Protein AF-A0A7S1PDL7-F1 (afdb_monomer)

pLDDT: mean 77.33, std 19.2, range [37.34, 97.06]

Mean predicted aligned error: 14.05 Å

InterPro domains:
  IPR012890 Intron Large complex component GCFC2-like [PTHR12214] (14-113)

Foldseek 3Di:
DDDDDDDDPPPDDDPPDPDPPPPPPPPCPVVVVVVLVVVLVVLLCPCVVPDPCLSDLVSVVVVLVVCCVPPVVVSVVVVVVVVNVVSCVSVVVSCVVNDDPPPPDDPCVVVVPPD

Nearest PDB structures (foldseek):
  8ro2-assembly1_PX  TM=7.739E-01  e=1.090E-01  Homo sapiens
  8ro0-assembly1_PX  TM=7.031E-01  e=6.110E+00  Caenorhabditis elegans
  8ro1-assembly1_PX  TM=6.561E-01  e=6.494E+00  Caenorhabditis elegans

Organism: NCBI:txid1169539

Solvent-accessible surface area (backbone atoms only — not comparable to full-atom values): 7421 Å² total; per-residue (Å²): 142,87,88,80,90,82,76,88,76,81,74,85,76,70,96,80,66,85,75,77,72,90,63,88,63,80,81,49,58,69,57,53,53,52,51,50,50,55,49,49,57,53,60,72,49,70,47,68,85,47,57,74,60,66,49,42,72,56,40,38,53,50,54,54,48,51,43,45,70,78,38,43,71,57,36,60,74,67,45,44,79,61,52,49,56,65,68,45,46,63,58,57,55,56,52,58,74,71,59,62,95,78,64,83,77,53,73,62,61,71,67,62,60,67,117

Sequence (115 aa):
MAKSLGGQKQSDILEDGWVTSDDDQDDGKEQLVADRKKFCEAAQAIFRDASEDFRSVHHILERFKEFKTKHNDRYRASYCGMSLLEVLQPFVTLQLLWWDPFATGSAADAESAGW

Secondary structure (DSSP, 8-state):
--------------TT-----------SHHHHHHHHHHHHHHHHTTTTTS-GGGSSHHHHHHHHHHHHHH-HHHHHHTTHHHHHHHHHHHHHHHHHHH--TT--S-HHHHHTT--

Structure (mmCIF, N/CA/C/O backbone):
data_AF-A0A7S1PDL7-F1
#
_entry.id   AF-A0A7S1PDL7-F1
#
loop_
_atom_site.group_PDB
_atom_site.id
_atom_site.type_symbol
_atom_site.label_atom_id
_atom_site.label_alt_id
_atom_site.label_comp_id
_atom_site.label_asym_id
_atom_site.label_entity_id
_atom_site.label_seq_id
_atom_site.pdbx_PDB_ins_code
_atom_site.Cartn_x
_atom_site.Cartn_y
_atom_site.Cartn_z
_atom_site.occupancy
_atom_site.B_iso_or_equiv
_atom_site.auth_seq_id
_atom_site.auth_comp_id
_atom_site.auth_asym_id
_atom_site.auth_atom_id
_atom_site.pdbx_PDB_model_num
ATOM 1 N N . MET A 1 1 ? 44.971 -26.788 -75.331 1.00 43.66 1 MET A N 1
ATOM 2 C CA . MET A 1 1 ? 44.212 -28.038 -75.125 1.00 43.66 1 MET A CA 1
ATOM 3 C C . MET A 1 1 ? 44.531 -28.571 -73.739 1.00 43.66 1 MET A C 1
ATOM 5 O O . MET A 1 1 ? 45.676 -28.920 -73.515 1.00 43.66 1 MET A O 1
ATOM 9 N N . ALA A 1 2 ? 43.546 -28.593 -72.843 1.00 42.06 2 ALA A N 1
ATOM 10 C CA . ALA A 1 2 ? 43.400 -29.556 -71.747 1.00 42.06 2 ALA A CA 1
ATOM 11 C C . ALA A 1 2 ? 42.002 -29.322 -71.146 1.00 42.06 2 ALA A C 1
ATOM 13 O O . ALA A 1 2 ? 41.779 -28.361 -70.417 1.00 42.06 2 ALA A O 1
ATOM 14 N N . LYS A 1 3 ? 41.036 -30.142 -71.569 1.00 42.56 3 LYS A N 1
ATOM 15 C CA . LYS A 1 3 ? 39.710 -30.289 -70.953 1.00 42.56 3 LYS A CA 1
ATOM 16 C C . LYS A 1 3 ? 39.787 -31.510 -70.040 1.00 42.56 3 LYS A C 1
ATOM 18 O O . LYS A 1 3 ? 40.280 -32.519 -70.532 1.00 42.56 3 LYS A O 1
ATOM 23 N N . SER A 1 4 ? 39.267 -31.441 -68.812 1.00 43.19 4 SER A N 1
ATOM 24 C CA . SER A 1 4 ? 38.696 -32.579 -68.054 1.00 43.19 4 SER A CA 1
ATOM 25 C C . SER A 1 4 ? 38.260 -32.084 -66.663 1.00 43.19 4 SER A C 1
ATOM 27 O O . SER A 1 4 ? 39.105 -31.576 -65.937 1.00 43.19 4 SER A O 1
ATOM 29 N N . LEU A 1 5 ? 36.949 -31.946 -66.399 1.00 43.50 5 LEU A N 1
ATOM 30 C CA . LEU A 1 5 ? 36.107 -32.860 -65.586 1.00 43.50 5 LEU A CA 1
ATOM 31 C C . LEU A 1 5 ? 36.504 -32.824 -64.095 1.00 43.50 5 LEU A C 1
ATOM 33 O O . LEU A 1 5 ? 37.633 -33.134 -63.763 1.00 43.50 5 LEU A O 1
ATOM 37 N N . GLY A 1 6 ? 35.667 -32.493 -63.120 1.00 37.34 6 GLY A N 1
ATOM 38 C CA . GLY A 1 6 ? 34.217 -32.428 -63.025 1.00 37.34 6 GLY A CA 1
ATOM 39 C C . GLY A 1 6 ? 33.861 -32.665 -61.548 1.00 37.34 6 GLY A C 1
ATOM 40 O O . GLY A 1 6 ? 34.609 -33.328 -60.835 1.00 37.34 6 GLY A O 1
ATOM 41 N N . GLY A 1 7 ? 32.726 -32.129 -61.103 1.00 38.59 7 GLY A N 1
ATOM 42 C CA . GLY A 1 7 ? 32.082 -32.539 -59.855 1.00 38.59 7 GLY A CA 1
ATOM 43 C C . GLY A 1 7 ? 32.424 -31.700 -58.627 1.00 38.59 7 GLY A C 1
ATOM 44 O O . GLY A 1 7 ? 33.168 -32.136 -57.754 1.00 38.59 7 GLY A O 1
ATOM 45 N N . GLN A 1 8 ? 31.773 -30.540 -58.499 1.00 43.47 8 GLN A N 1
ATOM 46 C CA . GLN A 1 8 ? 31.387 -30.057 -57.175 1.00 43.47 8 GLN A CA 1
ATOM 47 C C . GLN A 1 8 ? 30.471 -31.117 -56.556 1.00 43.47 8 GLN A C 1
ATOM 49 O O . GLN A 1 8 ? 29.357 -31.325 -57.031 1.00 43.47 8 GLN A O 1
ATOM 54 N N . LYS A 1 9 ? 30.944 -31.803 -55.516 1.00 43.25 9 LYS A N 1
ATOM 55 C CA . LYS A 1 9 ? 30.072 -32.554 -54.616 1.00 43.25 9 LYS A CA 1
ATOM 56 C C . LYS A 1 9 ? 29.896 -31.712 -53.362 1.00 43.25 9 LYS A C 1
ATOM 58 O O . LYS A 1 9 ? 30.602 -31.892 -52.377 1.00 43.25 9 LYS A O 1
ATOM 63 N N . GLN A 1 10 ? 28.987 -30.746 -53.461 1.00 46.28 10 GLN A N 1
ATOM 64 C CA . GLN A 1 10 ? 28.363 -30.134 -52.299 1.00 46.28 10 GLN A CA 1
ATOM 65 C C . GLN A 1 10 ? 27.536 -31.253 -51.662 1.00 46.28 10 GLN A C 1
ATOM 67 O O . GLN A 1 10 ? 26.491 -31.626 -52.180 1.00 46.28 10 GLN A O 1
ATOM 72 N N . SER A 1 11 ? 28.100 -31.926 -50.662 1.00 43.97 11 SER A N 1
ATOM 73 C CA . SER A 1 11 ? 27.369 -32.929 -49.899 1.00 43.97 11 SER A CA 1
ATOM 74 C C . SER A 1 11 ? 26.396 -32.195 -48.991 1.00 43.97 11 SER A C 1
ATOM 76 O O . SER A 1 11 ? 26.830 -31.501 -48.073 1.00 43.97 11 SER A O 1
ATOM 78 N N . ASP A 1 12 ? 25.114 -32.351 -49.300 1.00 50.88 12 ASP A N 1
ATOM 79 C CA . ASP A 1 12 ? 23.960 -31.901 -48.534 1.00 50.88 12 ASP A CA 1
ATOM 80 C C . ASP A 1 12 ? 24.118 -32.244 -47.047 1.00 50.88 12 ASP A C 1
ATOM 82 O O . ASP A 1 12 ? 24.028 -33.403 -46.634 1.00 50.88 12 ASP A O 1
ATOM 86 N N . ILE A 1 13 ? 24.380 -31.221 -46.235 1.00 54.16 13 ILE A N 1
ATOM 87 C CA . ILE A 1 13 ? 24.252 -31.290 -44.782 1.00 54.16 13 ILE A CA 1
ATOM 88 C C . ILE A 1 13 ? 22.887 -30.677 -44.462 1.00 54.16 13 ILE A C 1
ATOM 90 O O . ILE A 1 13 ? 22.766 -29.466 -44.348 1.00 54.16 13 ILE A O 1
ATOM 94 N N . LEU A 1 14 ? 21.880 -31.553 -44.393 1.00 50.44 14 LEU A N 1
ATOM 95 C CA . LEU A 1 14 ? 20.627 -31.442 -43.630 1.00 50.44 14 LEU A CA 1
ATOM 96 C C . LEU A 1 14 ? 20.019 -30.021 -43.557 1.00 50.44 14 LEU A C 1
ATOM 98 O O . LEU A 1 14 ? 20.229 -29.280 -42.599 1.00 50.44 14 LEU A O 1
ATOM 102 N N . GLU A 1 15 ? 19.211 -29.692 -44.566 1.00 55.19 15 GLU A N 1
ATOM 103 C CA . GLU A 1 15 ? 18.573 -28.391 -44.841 1.00 55.19 15 GLU A CA 1
ATOM 104 C C . GLU A 1 15 ? 17.366 -28.04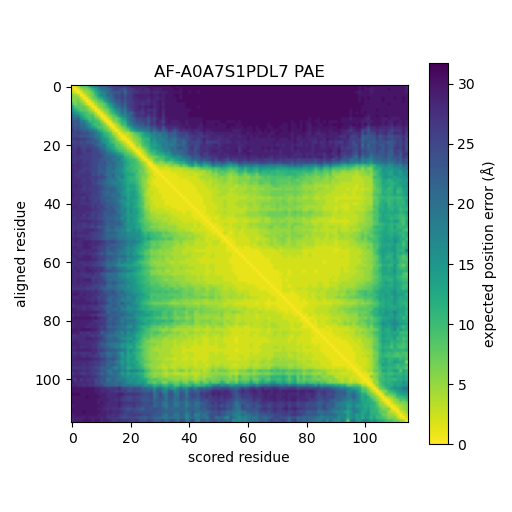6 -43.933 1.00 55.19 15 GLU A C 1
ATOM 106 O O . GLU A 1 15 ? 16.497 -27.296 -44.343 1.00 55.19 15 GLU A O 1
ATOM 111 N N . ASP A 1 16 ? 17.295 -28.560 -42.698 1.00 60.62 16 ASP A N 1
ATOM 112 C CA . ASP A 1 16 ? 16.202 -28.243 -41.747 1.00 60.62 16 ASP A CA 1
ATOM 113 C C . ASP A 1 16 ? 16.719 -27.863 -40.342 1.00 60.62 16 ASP A C 1
ATOM 115 O O . ASP A 1 16 ? 16.009 -27.936 -39.335 1.00 60.62 16 ASP A O 1
ATOM 119 N N . GLY A 1 17 ? 17.987 -27.462 -40.240 1.00 63.44 17 GLY A N 1
ATOM 120 C CA . GLY A 1 17 ? 18.516 -26.865 -39.018 1.00 63.44 17 GLY A CA 1
ATOM 121 C C . GLY A 1 17 ? 18.086 -25.404 -38.909 1.00 63.44 17 GLY A C 1
ATOM 122 O O . GLY A 1 17 ? 18.441 -24.597 -39.764 1.00 63.44 17 GLY A O 1
ATOM 123 N N . TRP A 1 18 ? 17.373 -25.043 -37.839 1.00 70.31 18 TRP A N 1
ATOM 124 C CA . TRP A 1 18 ? 17.215 -23.642 -37.449 1.00 70.31 18 TRP A CA 1
ATOM 125 C C . TRP A 1 18 ? 18.606 -23.060 -37.207 1.00 70.31 18 TRP A C 1
ATOM 127 O O . TRP A 1 18 ? 19.247 -23.357 -36.197 1.00 70.31 18 TRP A O 1
ATOM 137 N N . VAL A 1 19 ? 19.097 -22.259 -38.150 1.00 60.25 19 VAL A N 1
ATOM 138 C CA . VAL A 1 19 ? 20.300 -21.463 -37.937 1.00 60.25 19 VAL A CA 1
ATOM 139 C C . VAL A 1 19 ? 19.891 -20.394 -36.935 1.00 60.25 19 VAL A C 1
ATOM 141 O O . VAL A 1 19 ? 19.133 -19.485 -37.273 1.00 60.25 19 VAL A O 1
ATOM 144 N N . THR A 1 20 ? 20.321 -20.531 -35.679 1.00 64.25 20 THR A N 1
ATOM 145 C CA . THR A 1 20 ? 20.284 -19.388 -34.771 1.00 64.25 20 THR A CA 1
ATOM 146 C C . THR A 1 20 ? 21.208 -18.362 -35.407 1.00 64.25 20 THR A C 1
ATOM 148 O O . THR A 1 20 ? 22.412 -18.591 -35.525 1.00 64.25 20 THR A O 1
ATOM 151 N N . SER A 1 21 ? 20.632 -17.301 -35.968 1.00 60.97 21 SER A N 1
ATOM 152 C CA . SER A 1 21 ? 21.439 -16.172 -36.397 1.00 60.97 21 SER A CA 1
ATOM 153 C C . SER A 1 21 ? 22.074 -15.647 -35.121 1.00 60.97 21 SER A C 1
ATOM 155 O O . SER A 1 21 ? 21.362 -15.187 -34.231 1.00 60.97 21 SER A O 1
ATOM 157 N N . ASP A 1 22 ? 23.391 -15.789 -35.017 1.00 59.22 22 ASP A N 1
ATOM 158 C CA . ASP A 1 22 ? 24.249 -15.103 -34.048 1.00 59.22 22 ASP A CA 1
ATOM 159 C C . ASP A 1 22 ? 24.284 -13.613 -34.426 1.00 59.22 22 ASP A C 1
ATOM 161 O O . ASP A 1 22 ? 25.317 -13.040 -34.753 1.00 59.22 22 ASP A O 1
ATOM 165 N N . ASP A 1 23 ? 23.098 -13.022 -34.574 1.00 57.88 23 ASP A N 1
ATOM 166 C CA . ASP A 1 23 ? 22.947 -11.595 -34.738 1.00 57.88 23 ASP A CA 1
ATOM 167 C C . ASP A 1 23 ? 22.946 -11.069 -33.308 1.00 57.88 23 ASP A C 1
ATOM 169 O O . ASP A 1 23 ? 21.959 -11.234 -32.586 1.00 57.88 23 ASP A O 1
ATOM 173 N N . ASP A 1 24 ? 24.078 -10.495 -32.896 1.00 59.31 24 ASP A N 1
ATOM 174 C CA . ASP A 1 24 ? 24.257 -9.670 -31.696 1.00 59.31 24 ASP A CA 1
ATOM 175 C C . ASP A 1 24 ? 23.367 -8.404 -31.775 1.00 59.31 24 ASP A C 1
ATOM 177 O O . ASP A 1 24 ? 23.804 -7.274 -31.543 1.00 59.31 24 ASP A O 1
ATOM 181 N N . GLN A 1 25 ? 22.103 -8.554 -32.173 1.00 60.69 25 GLN A N 1
ATOM 182 C CA . GLN A 1 25 ? 21.093 -7.533 -32.001 1.00 60.69 25 GLN A CA 1
ATOM 183 C C . GLN A 1 25 ? 20.871 -7.428 -30.501 1.00 60.69 25 GLN A C 1
ATOM 185 O O . GLN A 1 25 ? 20.316 -8.341 -29.892 1.00 60.69 25 GLN A O 1
ATOM 190 N N . ASP A 1 26 ? 21.344 -6.317 -29.931 1.00 63.50 26 ASP A N 1
ATOM 191 C CA . ASP A 1 26 ? 20.955 -5.831 -28.612 1.00 63.50 26 ASP A CA 1
ATOM 192 C C . ASP A 1 26 ? 19.453 -6.067 -28.448 1.00 63.50 26 ASP A C 1
ATOM 194 O O . ASP A 1 26 ? 18.612 -5.414 -29.070 1.00 63.50 26 ASP A O 1
ATOM 198 N N . ASP A 1 27 ? 19.115 -7.076 -27.656 1.00 66.38 27 ASP A N 1
ATOM 199 C CA . ASP A 1 27 ? 17.780 -7.642 -27.511 1.00 66.38 27 ASP A CA 1
ATOM 200 C C . ASP A 1 27 ? 16.884 -6.748 -26.639 1.00 66.38 27 ASP A C 1
ATOM 202 O O . ASP A 1 27 ? 15.912 -7.193 -26.023 1.00 66.38 27 ASP A O 1
ATOM 206 N N . GLY A 1 28 ? 17.225 -5.456 -26.571 1.00 77.38 28 GLY A N 1
ATOM 207 C CA . GLY A 1 28 ? 16.543 -4.424 -25.808 1.00 77.38 28 GLY A CA 1
ATOM 208 C C . GLY A 1 28 ? 16.589 -4.668 -24.305 1.00 77.38 28 GLY A C 1
ATOM 209 O O . GLY A 1 28 ? 15.866 -4.000 -23.563 1.00 77.38 28 GLY A O 1
ATOM 210 N N . LYS A 1 29 ? 17.410 -5.612 -23.822 1.00 80.62 29 LYS A N 1
ATOM 211 C CA . LYS A 1 29 ? 17.484 -5.981 -22.401 1.00 80.62 29 LYS A CA 1
ATOM 212 C C . LYS A 1 29 ? 17.792 -4.774 -21.524 1.00 80.62 29 LYS A C 1
ATOM 214 O O . LYS A 1 29 ? 17.138 -4.583 -20.499 1.00 80.62 29 LYS A O 1
ATOM 219 N N . GLU A 1 30 ? 18.740 -3.935 -21.935 1.00 85.81 30 GLU A N 1
ATOM 220 C CA . GLU A 1 30 ? 19.097 -2.720 -21.195 1.00 85.81 30 GLU A CA 1
ATOM 221 C C . GLU A 1 30 ? 17.932 -1.724 -21.133 1.00 85.81 30 GLU A C 1
ATOM 223 O O . GLU A 1 30 ? 17.650 -1.156 -20.073 1.00 85.81 30 GLU A O 1
ATOM 228 N N . GLN A 1 31 ? 17.199 -1.561 -22.238 1.00 89.81 31 GLN A N 1
ATOM 229 C CA . GLN A 1 31 ? 16.022 -0.697 -22.294 1.00 89.81 31 GLN A CA 1
ATOM 230 C C . GLN A 1 31 ? 14.890 -1.223 -21.403 1.00 89.81 31 GLN A C 1
ATOM 232 O O . GLN A 1 31 ? 14.297 -0.448 -20.651 1.00 89.81 31 GLN A O 1
ATOM 237 N N . LEU A 1 32 ? 14.636 -2.534 -21.409 1.00 86.88 32 LEU A N 1
ATOM 238 C CA . LEU A 1 32 ? 13.646 -3.170 -20.537 1.00 86.88 32 LEU A CA 1
ATOM 239 C C . LEU A 1 32 ? 13.987 -2.981 -19.053 1.00 86.88 32 LEU A C 1
ATOM 241 O O . LEU A 1 32 ? 13.103 -2.668 -18.252 1.00 86.88 32 LEU A O 1
ATOM 245 N N . VAL A 1 33 ? 15.262 -3.119 -18.676 1.00 87.06 33 VAL A N 1
ATOM 246 C CA . VAL A 1 33 ? 15.727 -2.854 -17.304 1.00 87.06 33 VAL A CA 1
ATOM 247 C C . VAL A 1 33 ? 15.523 -1.382 -16.934 1.00 87.06 33 VAL A C 1
ATOM 249 O O . VAL A 1 33 ? 15.016 -1.083 -15.847 1.00 87.06 33 VAL A O 1
ATOM 252 N N . ALA A 1 34 ? 15.872 -0.458 -17.831 1.00 90.94 34 ALA A N 1
ATOM 253 C CA . ALA A 1 34 ? 15.695 0.973 -17.608 1.00 90.94 34 ALA A CA 1
ATOM 254 C C . ALA A 1 34 ? 14.214 1.363 -17.459 1.00 90.94 34 ALA A C 1
ATOM 256 O O . ALA A 1 34 ? 13.868 2.149 -16.573 1.00 90.94 34 ALA A O 1
ATOM 257 N N . ASP A 1 35 ? 13.332 0.805 -18.284 1.00 91.81 35 ASP A N 1
ATOM 258 C CA . ASP A 1 35 ? 11.899 1.087 -18.232 1.00 91.81 35 ASP A CA 1
ATOM 259 C C . ASP A 1 35 ? 11.239 0.454 -17.003 1.00 91.81 35 ASP A C 1
ATOM 261 O O . ASP A 1 35 ? 10.445 1.121 -16.330 1.00 91.81 35 ASP A O 1
ATOM 265 N N . ARG A 1 36 ? 11.650 -0.762 -16.616 1.00 88.56 36 ARG A N 1
ATOM 266 C CA . ARG A 1 36 ? 11.242 -1.374 -15.341 1.00 88.56 36 ARG A CA 1
ATOM 267 C C . ARG A 1 36 ? 11.625 -0.488 -14.157 1.00 88.56 36 ARG A C 1
ATOM 269 O O . ARG A 1 36 ? 10.801 -0.268 -13.273 1.00 88.56 36 ARG A O 1
ATOM 276 N N . LYS A 1 37 ? 12.846 0.054 -14.141 1.00 89.81 37 LYS A N 1
ATOM 277 C CA . LYS A 1 37 ? 13.301 0.950 -13.067 1.00 89.81 37 LYS A CA 1
ATOM 278 C C . LYS A 1 37 ? 12.417 2.197 -12.956 1.00 89.81 37 LYS A C 1
ATOM 280 O O . LYS A 1 37 ? 11.926 2.487 -11.867 1.00 89.81 37 LYS A O 1
ATOM 285 N N . LYS A 1 38 ? 12.163 2.891 -14.073 1.00 93.62 38 LYS A N 1
ATOM 286 C CA . LYS A 1 38 ? 11.281 4.076 -14.104 1.00 93.62 38 LYS A CA 1
ATOM 287 C C . LYS A 1 38 ? 9.873 3.748 -13.605 1.00 93.62 38 LYS A C 1
ATOM 289 O O . LYS A 1 38 ? 9.281 4.530 -12.865 1.00 93.62 38 LYS A O 1
ATOM 294 N N . PHE A 1 39 ? 9.339 2.593 -14.003 1.00 91.69 39 PHE A N 1
ATOM 295 C CA . PHE A 1 39 ? 8.031 2.125 -13.559 1.00 91.69 39 PHE A CA 1
ATOM 296 C C . PHE A 1 39 ? 7.986 1.907 -12.040 1.00 91.69 39 PHE A C 1
ATOM 298 O O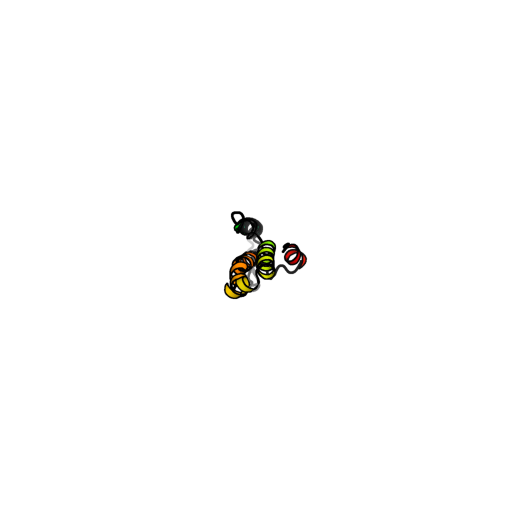 . PHE A 1 39 ? 7.083 2.421 -11.381 1.00 91.69 39 PHE A O 1
ATOM 305 N N . CYS A 1 40 ? 8.976 1.212 -11.468 1.00 88.62 40 CYS A N 1
ATOM 306 C CA . CYS A 1 40 ? 9.055 0.987 -10.023 1.00 88.62 40 CYS A CA 1
ATOM 307 C C . CYS A 1 40 ? 9.171 2.305 -9.237 1.00 88.62 40 CYS A C 1
ATOM 309 O O . CYS A 1 40 ? 8.490 2.478 -8.228 1.00 88.62 40 CYS A O 1
ATOM 311 N N . GLU A 1 41 ? 9.989 3.252 -9.709 1.00 89.81 41 GLU A N 1
ATOM 312 C CA . GLU A 1 41 ? 10.125 4.584 -9.099 1.00 89.81 41 GLU A CA 1
ATOM 313 C C . GLU A 1 41 ? 8.798 5.360 -9.119 1.00 89.81 41 GLU A C 1
ATOM 315 O O . GLU A 1 41 ? 8.406 5.961 -8.117 1.00 89.81 41 GLU A O 1
ATOM 320 N N . ALA A 1 42 ? 8.068 5.312 -10.237 1.00 91.12 42 ALA A N 1
ATOM 321 C CA . ALA A 1 42 ? 6.753 5.935 -10.349 1.00 91.12 42 ALA A CA 1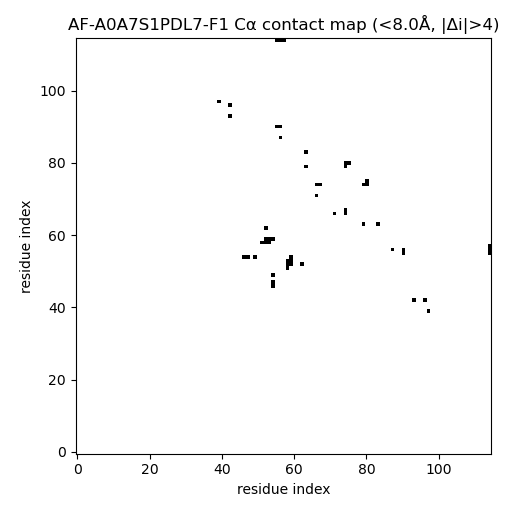
ATOM 322 C C . ALA A 1 42 ? 5.722 5.273 -9.421 1.00 91.12 42 ALA A C 1
ATOM 324 O O . ALA A 1 42 ? 4.936 5.968 -8.775 1.00 91.12 42 ALA A O 1
ATOM 325 N N . ALA A 1 43 ? 5.748 3.944 -9.311 1.00 88.25 43 ALA A N 1
ATOM 326 C CA . ALA A 1 43 ? 4.838 3.201 -8.451 1.00 88.25 43 ALA A CA 1
ATOM 327 C C . ALA A 1 43 ? 5.047 3.549 -6.962 1.00 88.25 43 ALA A C 1
ATOM 329 O O . ALA A 1 43 ? 4.080 3.770 -6.235 1.00 88.25 43 ALA A O 1
ATOM 330 N N . GLN A 1 44 ? 6.295 3.724 -6.516 1.00 84.81 44 GLN A N 1
ATOM 331 C CA . GLN A 1 44 ? 6.602 4.172 -5.147 1.00 84.81 44 GLN A CA 1
AT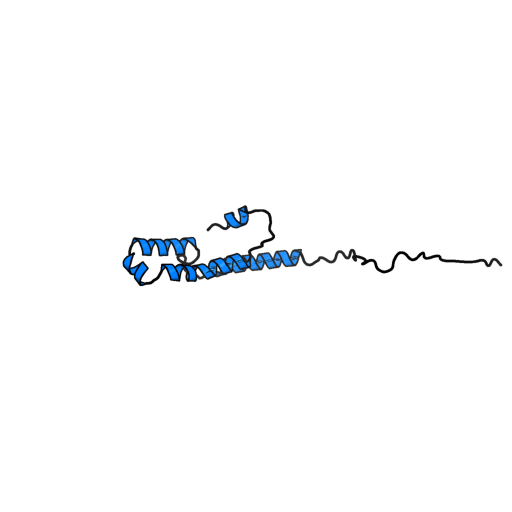OM 332 C C . GLN A 1 44 ? 6.093 5.591 -4.837 1.00 84.81 44 GLN A C 1
ATOM 334 O O . GLN A 1 44 ? 5.892 5.942 -3.674 1.00 84.81 44 GLN A O 1
ATOM 339 N N . ALA A 1 45 ? 5.851 6.413 -5.859 1.00 89.94 45 ALA A N 1
ATOM 340 C CA . ALA A 1 45 ? 5.344 7.771 -5.696 1.00 89.94 45 ALA A CA 1
ATOM 341 C C . ALA A 1 45 ? 3.807 7.862 -5.622 1.00 89.94 45 ALA A C 1
ATOM 343 O O . ALA A 1 45 ? 3.298 8.957 -5.379 1.00 89.94 45 ALA A O 1
ATOM 344 N N . ILE A 1 46 ? 3.066 6.757 -5.793 1.00 90.69 46 ILE A N 1
ATOM 345 C CA . ILE A 1 46 ? 1.592 6.762 -5.875 1.00 90.69 46 ILE A CA 1
ATOM 346 C C . ILE A 1 46 ? 0.923 7.359 -4.630 1.00 90.69 46 ILE A C 1
ATOM 348 O O . ILE A 1 46 ? -0.063 8.071 -4.765 1.00 90.69 46 ILE A O 1
ATOM 352 N N . PHE A 1 47 ? 1.469 7.134 -3.432 1.00 90.38 47 PHE A N 1
ATOM 353 C CA . PHE A 1 47 ? 0.920 7.680 -2.180 1.00 90.38 47 PHE A CA 1
ATOM 354 C C . PHE A 1 47 ? 1.590 8.987 -1.736 1.00 90.38 47 PHE A C 1
ATOM 356 O O . PHE A 1 47 ? 1.514 9.368 -0.568 1.00 90.38 47 PHE A O 1
ATOM 363 N N . ARG A 1 48 ? 2.299 9.685 -2.631 1.00 89.94 48 ARG A N 1
ATOM 364 C CA . ARG A 1 48 ? 3.087 10.865 -2.245 1.00 89.94 48 ARG A CA 1
ATOM 365 C C . ARG A 1 48 ? 2.235 12.038 -1.757 1.00 89.94 48 ARG A C 1
ATOM 367 O O . ARG A 1 48 ? 2.723 12.820 -0.939 1.00 89.94 48 ARG A O 1
ATOM 374 N N . ASP A 1 49 ? 1.028 12.173 -2.275 1.00 92.75 49 ASP A N 1
ATOM 375 C CA . ASP A 1 49 ? 0.045 13.205 -1.943 1.00 92.75 49 ASP A CA 1
ATOM 376 C C . ASP A 1 49 ? -0.937 12.777 -0.838 1.00 92.75 49 ASP A C 1
ATOM 378 O O . ASP A 1 49 ? -1.681 13.612 -0.321 1.00 92.75 49 ASP A O 1
ATOM 382 N N . ALA A 1 50 ? -0.914 11.503 -0.435 1.00 91.88 50 ALA A N 1
ATOM 383 C CA . ALA A 1 50 ? -1.684 11.010 0.696 1.00 91.88 50 ALA A CA 1
ATOM 384 C C . ALA A 1 50 ? -1.167 11.599 2.022 1.00 91.88 50 ALA A C 1
ATOM 386 O O . ALA A 1 50 ? 0.022 11.888 2.185 1.00 91.88 50 ALA A O 1
ATOM 387 N N . SER A 1 51 ? -2.076 11.750 2.991 1.00 92.06 51 SER A N 1
ATOM 388 C CA . SER A 1 51 ? -1.722 12.124 4.368 1.00 92.06 51 SER A CA 1
ATOM 389 C C . SER A 1 51 ? -0.761 11.100 4.976 1.00 92.06 51 SER A C 1
ATOM 391 O O . SER A 1 51 ? -0.893 9.908 4.704 1.00 92.06 51 SER A O 1
ATOM 393 N N . GLU A 1 52 ? 0.152 11.546 5.843 1.00 89.38 52 GLU A N 1
ATOM 394 C CA . GLU A 1 52 ? 1.151 10.688 6.498 1.00 89.38 52 GLU A CA 1
ATOM 395 C C . GLU A 1 52 ? 0.505 9.493 7.217 1.00 89.38 52 GLU A C 1
ATOM 397 O O . GLU A 1 52 ? 0.956 8.359 7.075 1.00 89.38 52 GLU A O 1
ATOM 402 N N . ASP A 1 53 ? -0.641 9.725 7.866 1.00 88.56 53 ASP A N 1
ATOM 403 C CA . ASP A 1 53 ? -1.433 8.695 8.552 1.00 88.56 53 ASP A CA 1
ATOM 404 C C . ASP A 1 53 ? -1.902 7.547 7.636 1.00 88.56 53 ASP A C 1
ATOM 406 O O . ASP A 1 53 ? -2.237 6.465 8.117 1.00 88.56 53 ASP A O 1
ATOM 410 N N . PHE A 1 54 ? -1.949 7.781 6.322 1.00 86.69 54 PHE A N 1
ATOM 411 C CA . PHE A 1 54 ? -2.443 6.841 5.311 1.00 86.69 54 PHE A CA 1
ATOM 412 C C . PHE A 1 54 ? -1.413 6.545 4.219 1.00 86.69 54 PHE A C 1
ATOM 414 O O . PHE A 1 54 ? -1.747 5.950 3.196 1.00 86.69 54 PHE A O 1
ATOM 421 N N . ARG A 1 55 ? -0.160 6.960 4.417 1.00 90.62 55 ARG A N 1
ATOM 422 C CA . ARG A 1 55 ? 0.901 6.837 3.415 1.00 90.62 55 ARG A CA 1
ATOM 423 C C . ARG A 1 55 ? 1.555 5.455 3.405 1.00 90.62 55 ARG A C 1
ATOM 425 O O . ARG A 1 55 ? 2.120 5.050 2.393 1.00 90.62 55 ARG A O 1
ATOM 432 N N . SER A 1 56 ? 1.475 4.724 4.517 1.00 91.00 56 SER A N 1
ATOM 433 C CA . SER A 1 56 ? 1.988 3.359 4.632 1.00 91.00 56 SER A CA 1
ATOM 434 C C . SER A 1 56 ? 1.046 2.457 5.425 1.00 91.00 56 SER A C 1
ATOM 436 O O . SER A 1 56 ? 0.232 2.918 6.230 1.00 91.00 56 SER A O 1
ATOM 438 N N . VAL A 1 57 ? 1.202 1.147 5.222 1.00 92.94 57 VAL A N 1
ATOM 439 C CA . VAL A 1 57 ? 0.461 0.113 5.959 1.00 92.94 57 VAL A CA 1
ATOM 440 C C . VAL A 1 57 ? 0.665 0.271 7.468 1.00 92.94 57 VAL A C 1
ATOM 442 O O . VAL A 1 57 ? -0.305 0.189 8.220 1.00 92.94 57 VAL A O 1
ATOM 445 N N . HIS A 1 58 ? 1.891 0.562 7.912 1.00 92.88 58 HIS A N 1
ATOM 446 C CA . HIS A 1 58 ? 2.204 0.791 9.321 1.00 92.88 58 HIS A CA 1
ATOM 447 C C . HIS A 1 58 ? 1.337 1.887 9.956 1.00 92.88 58 HIS A C 1
ATOM 449 O O . HIS A 1 58 ? 0.671 1.636 10.964 1.00 92.88 58 HIS A O 1
ATOM 455 N N . HIS A 1 59 ? 1.301 3.080 9.353 1.00 93.62 59 HIS A N 1
ATOM 456 C CA . HIS A 1 59 ? 0.558 4.222 9.894 1.00 93.62 59 HIS A CA 1
ATOM 457 C C . HIS A 1 59 ? -0.951 3.949 9.948 1.00 93.62 59 HIS A C 1
ATOM 459 O O . HIS A 1 59 ? -1.605 4.226 10.957 1.00 93.62 59 HIS A O 1
ATOM 465 N N . ILE A 1 60 ? -1.492 3.298 8.914 1.00 94.00 60 ILE A N 1
ATOM 466 C CA . ILE A 1 60 ? -2.902 2.894 8.874 1.00 94.00 60 ILE A CA 1
ATOM 467 C C . ILE A 1 60 ? -3.207 1.938 10.027 1.00 94.00 60 ILE A C 1
ATOM 469 O O . ILE A 1 60 ? -4.152 2.155 10.792 1.00 94.00 60 ILE A O 1
ATOM 473 N N . LEU A 1 61 ? -2.402 0.886 10.193 1.00 95.00 61 LEU A N 1
ATOM 474 C CA . LEU A 1 61 ? -2.600 -0.086 11.266 1.00 95.00 6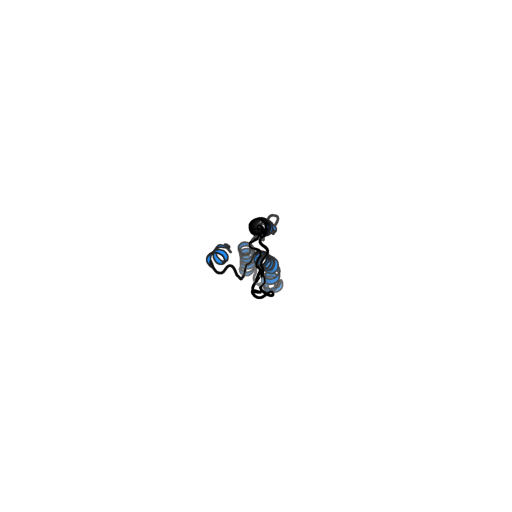1 LEU A CA 1
ATOM 475 C C . LEU A 1 61 ? -2.489 0.562 12.650 1.00 95.00 61 LEU A C 1
ATOM 477 O O . LEU A 1 61 ? -3.257 0.202 13.547 1.00 95.00 61 LEU A O 1
ATOM 481 N N . GLU A 1 62 ? -1.592 1.533 12.823 1.00 95.19 62 G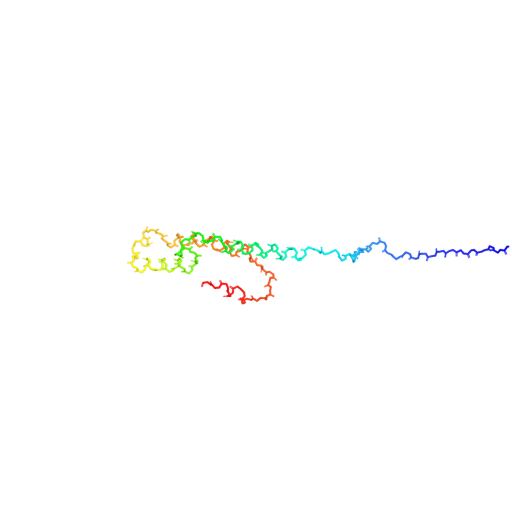LU A N 1
ATOM 482 C CA . GLU A 1 62 ? -1.468 2.296 14.064 1.00 95.19 62 GLU A CA 1
ATOM 483 C C . GLU A 1 62 ? -2.758 3.066 14.385 1.00 95.19 62 GLU A C 1
ATOM 485 O O . GLU A 1 62 ? -3.298 2.917 15.486 1.00 95.19 62 GLU A O 1
ATOM 490 N N . ARG A 1 63 ? -3.322 3.802 13.418 1.00 94.00 63 ARG A N 1
ATOM 491 C CA . ARG A 1 63 ? -4.585 4.542 13.594 1.00 94.00 63 ARG A CA 1
ATOM 492 C C . ARG A 1 63 ? -5.767 3.613 13.882 1.00 94.00 63 ARG A C 1
ATOM 494 O O . ARG A 1 63 ? -6.569 3.887 14.779 1.00 94.00 63 ARG A O 1
ATOM 501 N N . PHE A 1 64 ? -5.863 2.474 13.192 1.00 94.94 64 PHE A N 1
ATOM 502 C CA . PHE A 1 64 ? -6.911 1.480 13.464 1.00 94.94 64 PHE A CA 1
ATOM 503 C C . PHE A 1 64 ? -6.756 0.849 14.852 1.00 94.94 64 PHE A C 1
ATOM 505 O O . PHE A 1 64 ? -7.752 0.644 15.553 1.00 94.94 64 PHE A O 1
ATOM 512 N N . LYS A 1 65 ? -5.522 0.557 15.275 1.00 95.12 65 LYS A N 1
ATOM 513 C CA . LYS A 1 65 ? -5.227 0.033 16.612 1.00 95.12 65 LYS A CA 1
ATOM 514 C C . LYS A 1 65 ? -5.591 1.052 17.687 1.00 95.12 65 LYS A C 1
ATOM 516 O O . LYS A 1 65 ? -6.246 0.685 18.659 1.00 95.12 65 LYS A O 1
ATOM 521 N N . GLU A 1 66 ? -5.220 2.311 17.498 1.00 95.75 66 GLU A N 1
ATOM 522 C CA . GLU A 1 66 ? -5.548 3.413 18.399 1.00 95.75 66 GLU A CA 1
ATOM 523 C C . GLU A 1 66 ? -7.064 3.617 18.528 1.00 95.75 66 GLU A C 1
ATOM 525 O O . GLU A 1 66 ? -7.587 3.742 19.639 1.00 95.75 66 GLU A O 1
ATOM 530 N N . PHE A 1 67 ? -7.799 3.579 17.414 1.00 95.25 67 PHE A N 1
ATOM 531 C CA . PHE A 1 67 ? -9.255 3.688 17.455 1.00 95.25 67 PHE A CA 1
ATOM 532 C C . PHE A 1 67 ? -9.888 2.497 18.191 1.00 95.25 67 PHE A C 1
ATOM 534 O O . PHE A 1 67 ? -10.771 2.675 19.035 1.00 95.25 67 PHE A O 1
ATOM 541 N N . LYS A 1 68 ? -9.382 1.282 17.943 1.00 95.56 68 LYS A N 1
ATOM 542 C CA . LYS A 1 68 ? -9.843 0.054 18.603 1.00 95.56 68 LYS A CA 1
ATOM 543 C C . LYS A 1 68 ? -9.583 0.052 20.112 1.00 95.56 68 LYS A C 1
ATOM 545 O O . LYS A 1 68 ? -10.391 -0.524 20.844 1.00 95.56 68 LYS A O 1
ATOM 550 N N . THR A 1 69 ? -8.482 0.650 20.577 1.00 96.94 69 THR A N 1
ATOM 551 C CA . THR A 1 69 ? -8.135 0.715 22.008 1.00 96.94 69 THR A CA 1
ATOM 552 C C . THR A 1 69 ? -8.878 1.830 22.734 1.00 96.94 69 THR A C 1
ATOM 554 O O . THR A 1 69 ? -9.394 1.589 23.823 1.00 96.94 69 THR A O 1
ATOM 557 N N . LYS A 1 70 ? -8.981 3.028 22.145 1.00 97.06 70 LYS A N 1
ATOM 558 C CA . LYS A 1 70 ? -9.636 4.184 22.784 1.00 97.06 70 LYS A CA 1
ATOM 559 C C . LYS A 1 70 ? -11.162 4.113 22.734 1.00 97.06 70 LYS A C 1
ATOM 561 O O . LYS A 1 70 ? -11.831 4.583 23.652 1.00 97.06 70 LYS A O 1
ATOM 566 N N . HIS A 1 71 ? -11.723 3.542 21.668 1.00 96.19 71 HIS A N 1
ATOM 567 C CA . HIS A 1 71 ? -13.158 3.596 21.387 1.00 96.19 71 HIS A CA 1
ATOM 568 C C . HIS A 1 71 ? -13.680 2.274 20.809 1.00 96.19 71 HIS A C 1
ATOM 570 O O . HIS A 1 71 ? -14.273 2.248 19.730 1.00 96.19 71 HIS A O 1
ATOM 576 N N . ASN A 1 72 ? -13.484 1.168 21.536 1.00 94.31 72 ASN A N 1
ATOM 577 C CA . ASN A 1 72 ? -13.815 -0.175 21.049 1.00 94.31 72 ASN A CA 1
ATOM 578 C C . ASN A 1 72 ? -15.276 -0.330 20.593 1.00 94.31 72 ASN A C 1
ATOM 580 O O . ASN A 1 72 ? -15.527 -0.887 19.525 1.00 94.31 72 ASN A O 1
ATOM 584 N N . ASP A 1 73 ? -16.228 0.209 21.356 1.00 95.88 73 ASP A N 1
ATOM 585 C CA . ASP A 1 73 ? -17.655 0.104 21.030 1.00 95.88 73 ASP A CA 1
ATOM 586 C C . ASP A 1 73 ? -17.979 0.786 19.699 1.00 95.88 73 ASP A C 1
ATOM 588 O O . ASP A 1 73 ? -18.674 0.223 18.853 1.00 95.88 73 ASP A O 1
ATOM 592 N N . ARG A 1 74 ? -17.404 1.975 19.470 1.00 95.31 74 ARG A N 1
ATOM 593 C CA . ARG A 1 74 ? -17.559 2.704 18.206 1.00 95.31 74 ARG A CA 1
ATOM 594 C C . ARG A 1 74 ? -16.853 1.987 17.067 1.00 95.31 74 ARG A C 1
ATOM 596 O O . ARG A 1 74 ? -17.459 1.833 16.019 1.00 95.31 74 ARG A O 1
ATOM 603 N N . TYR A 1 75 ? -15.636 1.493 17.296 1.00 95.50 75 TYR A N 1
ATOM 604 C CA . TYR A 1 75 ? -14.869 0.721 16.316 1.00 95.50 75 TYR A CA 1
ATOM 605 C C . TYR A 1 75 ? -15.652 -0.499 15.806 1.00 95.50 75 TYR A C 1
ATOM 607 O O . TYR A 1 75 ? -15.641 -0.803 14.611 1.00 95.50 75 TYR A O 1
ATOM 615 N N . ARG A 1 76 ? -16.342 -1.209 16.711 1.00 93.88 76 ARG A N 1
ATOM 616 C CA . ARG A 1 76 ? -17.193 -2.354 16.354 1.00 93.88 76 ARG A CA 1
ATOM 617 C C . ARG A 1 76 ? -18.460 -1.908 15.631 1.00 93.88 76 ARG A C 1
ATOM 619 O O . ARG A 1 76 ? -18.817 -2.529 14.636 1.00 93.88 76 ARG A O 1
ATOM 626 N N . ALA A 1 77 ? -19.103 -0.837 16.093 1.00 95.56 77 ALA A N 1
ATOM 627 C CA . ALA A 1 77 ? -20.319 -0.306 15.476 1.00 95.56 77 ALA A CA 1
ATOM 628 C C . ALA A 1 77 ? -20.092 0.232 14.052 1.00 95.56 77 ALA A C 1
ATOM 630 O O . ALA A 1 77 ? -20.989 0.144 13.219 1.00 95.56 77 ALA A O 1
ATOM 631 N N . SER A 1 78 ? -18.901 0.757 13.757 1.00 92.75 78 SER A N 1
ATOM 632 C CA . SER A 1 78 ? -18.524 1.250 12.428 1.00 92.75 78 SER A CA 1
ATOM 633 C C . SER A 1 78 ? -17.935 0.175 11.511 1.00 92.75 78 SER A C 1
ATOM 635 O O . SER A 1 78 ? -17.461 0.510 10.432 1.00 92.75 78 SER A O 1
ATOM 637 N N . TYR A 1 79 ? -17.931 -1.099 11.925 1.00 91.69 79 TYR A N 1
ATOM 638 C CA . TYR A 1 79 ? -17.399 -2.220 11.141 1.00 91.69 79 TYR A CA 1
ATOM 639 C C . TYR A 1 79 ? -15.961 -2.008 10.637 1.00 91.69 79 TYR A C 1
ATOM 641 O O . TYR A 1 79 ? -15.563 -2.569 9.618 1.00 91.69 79 TYR A O 1
ATOM 649 N N . CYS A 1 80 ? -15.136 -1.263 11.385 1.00 91.50 80 CYS A N 1
ATOM 650 C CA . CYS A 1 80 ? -13.785 -0.899 10.947 1.00 91.50 80 CYS A CA 1
ATOM 651 C C . CYS A 1 80 ? -12.891 -2.110 10.652 1.00 91.50 80 CYS A C 1
ATOM 653 O O . CYS A 1 80 ? -11.997 -2.018 9.823 1.00 91.50 80 CYS A O 1
ATOM 655 N N . GLY A 1 81 ? -13.132 -3.260 11.287 1.00 89.19 81 GLY A N 1
ATOM 656 C CA . GLY A 1 81 ? -12.405 -4.488 10.957 1.00 89.19 81 GLY A CA 1
ATOM 657 C C . GLY A 1 81 ? -12.595 -4.940 9.502 1.00 89.19 81 GLY A C 1
ATOM 658 O O . GLY A 1 81 ? -11.649 -5.449 8.912 1.00 89.19 81 GLY A O 1
ATOM 659 N N . MET A 1 82 ? -13.780 -4.726 8.917 1.00 89.50 82 MET A N 1
ATOM 660 C CA . MET A 1 82 ? -14.046 -5.034 7.505 1.00 89.50 82 MET A CA 1
ATOM 661 C C . MET A 1 82 ? -13.428 -3.971 6.596 1.00 89.50 82 MET A C 1
ATOM 663 O O . MET A 1 82 ? -12.710 -4.314 5.662 1.00 89.50 82 MET A O 1
ATOM 667 N N . SER A 1 83 ? -13.6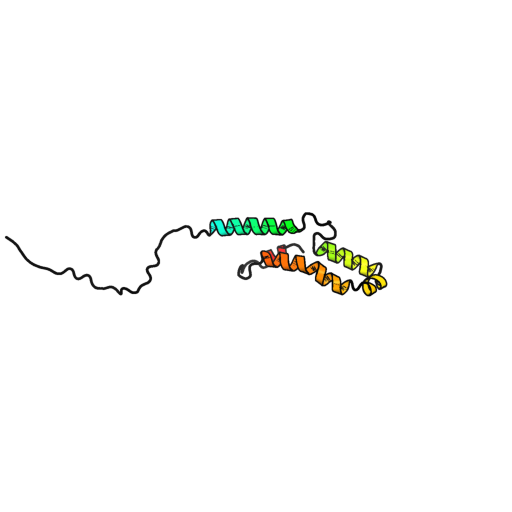14 -2.689 6.930 1.00 91.25 83 SER A N 1
ATOM 668 C CA . SER A 1 83 ? -13.048 -1.572 6.160 1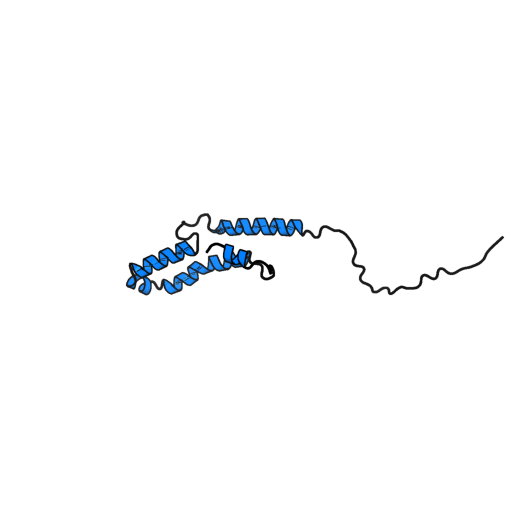.00 91.25 83 SER A CA 1
ATOM 669 C C . SER A 1 83 ? -11.520 -1.582 6.129 1.00 91.25 83 SER A C 1
ATOM 671 O O . SER A 1 83 ? -10.925 -1.082 5.183 1.00 91.25 83 SER A O 1
ATOM 673 N N . LEU A 1 84 ? -10.859 -2.167 7.134 1.00 91.81 84 LEU A N 1
ATOM 674 C CA . LEU A 1 84 ? -9.404 -2.294 7.131 1.00 91.81 84 LEU A CA 1
ATOM 675 C C . LEU A 1 84 ? -8.904 -3.110 5.931 1.00 91.81 84 LEU A C 1
ATOM 677 O O . LEU A 1 84 ? -7.901 -2.742 5.330 1.00 91.81 84 LEU A O 1
ATOM 681 N N . LEU A 1 85 ? -9.603 -4.186 5.554 1.00 89.94 85 LEU A N 1
ATOM 682 C CA . LEU A 1 85 ? -9.223 -4.991 4.388 1.00 89.94 85 LEU A CA 1
ATOM 683 C C . LEU A 1 85 ? -9.318 -4.173 3.096 1.00 89.94 85 LEU A C 1
ATOM 685 O O . LEU A 1 85 ? -8.410 -4.218 2.269 1.00 89.94 85 LEU A O 1
ATOM 689 N N . GLU A 1 86 ? -10.377 -3.377 2.961 1.00 92.00 86 GLU A N 1
ATOM 690 C CA . GLU A 1 86 ? -10.595 -2.499 1.806 1.00 92.00 86 GLU A CA 1
ATOM 691 C C . GLU A 1 86 ? -9.521 -1.406 1.718 1.00 92.00 86 GLU A C 1
ATOM 693 O O . GLU A 1 86 ? -9.000 -1.127 0.640 1.00 92.00 86 GLU A O 1
ATOM 698 N N . VAL A 1 87 ? -9.127 -0.832 2.858 1.00 92.75 87 VAL A N 1
ATOM 699 C CA . VAL A 1 87 ? -8.076 0.195 2.933 1.00 92.75 87 VAL A CA 1
ATOM 700 C C . VAL A 1 87 ? -6.691 -0.372 2.596 1.00 92.75 87 VAL A C 1
ATOM 702 O O . VAL A 1 87 ? -5.852 0.351 2.062 1.00 92.75 87 VAL A O 1
ATOM 705 N N . LEU A 1 88 ? -6.434 -1.653 2.874 1.00 93.19 88 LEU A N 1
ATOM 706 C CA . LEU A 1 88 ? -5.146 -2.295 2.584 1.00 93.19 88 LEU A CA 1
ATOM 707 C C . LEU A 1 88 ? -5.017 -2.788 1.134 1.00 93.19 88 LEU A C 1
ATOM 709 O O . LEU A 1 88 ? -3.900 -2.964 0.645 1.00 93.19 88 LEU A O 1
ATOM 713 N N . GLN A 1 89 ? -6.127 -2.978 0.418 1.00 93.25 89 GLN A N 1
ATOM 714 C CA . GLN A 1 89 ? -6.131 -3.490 -0.956 1.00 93.25 89 GLN A CA 1
ATOM 715 C C . GLN A 1 89 ? -5.235 -2.693 -1.934 1.00 93.25 89 GLN A C 1
ATOM 717 O O . GLN A 1 89 ? -4.505 -3.327 -2.708 1.00 93.25 89 GLN A O 1
ATOM 722 N N . PRO A 1 90 ? -5.218 -1.343 -1.923 1.00 92.00 90 PRO A N 1
ATOM 723 C CA . PRO A 1 90 ? -4.333 -0.558 -2.781 1.00 92.00 90 PRO A CA 1
ATOM 724 C C . PRO A 1 90 ? -2.851 -0.856 -2.547 1.00 92.00 90 PRO A C 1
ATOM 726 O O . PRO A 1 90 ? -2.092 -0.912 -3.506 1.00 92.00 90 PRO A O 1
ATOM 729 N N . PHE A 1 91 ? -2.442 -1.117 -1.303 1.00 91.56 91 PHE A N 1
ATOM 730 C CA . PHE A 1 91 ? -1.051 -1.432 -0.967 1.00 91.56 91 PHE A CA 1
ATOM 731 C C . PHE A 1 91 ? -0.633 -2.797 -1.505 1.00 91.56 91 PHE A C 1
ATOM 733 O O . PHE A 1 91 ? 0.444 -2.924 -2.079 1.00 91.56 91 PHE A O 1
ATOM 740 N N . VAL A 1 92 ? -1.504 -3.803 -1.386 1.00 91.56 92 VAL A N 1
ATOM 741 C CA . VAL A 1 92 ? -1.249 -5.140 -1.947 1.00 91.56 92 VAL A CA 1
ATOM 742 C C . VAL A 1 92 ? -1.162 -5.072 -3.471 1.00 91.56 92 VAL A C 1
ATOM 744 O O . VAL A 1 92 ? -0.230 -5.606 -4.065 1.00 91.56 92 VAL A O 1
ATOM 747 N N . THR A 1 93 ? -2.100 -4.365 -4.107 1.00 91.69 93 THR A N 1
ATOM 748 C CA . THR A 1 93 ? -2.098 -4.170 -5.567 1.00 91.69 93 THR A CA 1
ATOM 749 C C . THR A 1 93 ? -0.822 -3.467 -6.015 1.00 91.69 93 THR A C 1
ATOM 751 O O . THR A 1 93 ? -0.202 -3.870 -6.995 1.00 91.69 93 THR A O 1
ATOM 754 N N . LEU A 1 94 ? -0.409 -2.446 -5.265 1.00 90.56 94 LEU A N 1
ATOM 755 C CA . LEU A 1 94 ? 0.791 -1.685 -5.544 1.00 90.56 94 LEU A CA 1
ATOM 756 C C . LEU A 1 94 ? 2.053 -2.558 -5.451 1.00 90.56 94 LEU A C 1
ATOM 758 O O . LEU A 1 94 ? 2.872 -2.526 -6.360 1.00 90.56 94 LEU A O 1
ATOM 762 N N . GLN A 1 95 ? 2.170 -3.403 -4.425 1.00 86.19 95 GLN A N 1
ATOM 763 C CA . GLN A 1 95 ? 3.289 -4.343 -4.301 1.00 86.19 95 GLN A CA 1
ATOM 764 C C . GLN A 1 95 ? 3.351 -5.342 -5.460 1.00 86.19 95 GLN A C 1
ATOM 766 O O . GLN A 1 95 ? 4.427 -5.618 -5.987 1.00 86.19 95 GLN A O 1
ATOM 771 N N . LEU A 1 96 ? 2.198 -5.862 -5.885 1.00 89.06 96 LEU A N 1
ATOM 772 C CA . LEU A 1 96 ? 2.125 -6.824 -6.983 1.00 89.06 96 LEU A CA 1
ATOM 773 C C . LEU A 1 96 ? 2.508 -6.219 -8.339 1.00 89.06 96 LEU A C 1
ATOM 775 O O . LEU A 1 96 ? 2.930 -6.965 -9.218 1.00 89.06 96 LEU A O 1
ATOM 779 N N . LEU A 1 97 ? 2.405 -4.896 -8.516 1.00 87.00 97 LEU A N 1
ATOM 780 C CA . LEU A 1 97 ? 2.769 -4.237 -9.775 1.00 87.00 97 LEU A CA 1
ATOM 781 C C . LEU A 1 97 ? 4.253 -4.398 -10.129 1.00 87.00 97 LEU A C 1
ATOM 783 O O . LEU A 1 97 ? 4.581 -4.480 -11.309 1.00 87.00 97 LEU A O 1
ATOM 787 N N . TRP A 1 98 ? 5.145 -4.435 -9.139 1.00 80.00 98 TRP A N 1
ATOM 788 C CA . TRP A 1 98 ? 6.593 -4.574 -9.360 1.00 80.00 98 TRP A CA 1
ATOM 789 C C . TRP A 1 98 ? 7.170 -5.903 -8.866 1.00 80.00 98 TRP A C 1
ATOM 791 O O . TRP A 1 98 ? 8.381 -6.129 -8.980 1.00 80.00 98 TRP A O 1
ATOM 801 N N . TRP A 1 99 ? 6.326 -6.765 -8.297 1.00 86.12 99 TRP A N 1
ATOM 802 C CA . TRP A 1 99 ? 6.729 -8.074 -7.806 1.00 86.12 99 TRP A CA 1
ATOM 803 C C . TRP A 1 99 ? 7.137 -8.995 -8.959 1.00 86.12 99 TRP A C 1
ATOM 805 O O . TRP A 1 99 ? 6.462 -9.078 -9.983 1.00 86.12 99 TRP A O 1
ATOM 815 N N . ASP A 1 100 ? 8.252 -9.698 -8.775 1.00 80.81 100 ASP A N 1
ATOM 816 C CA . ASP A 1 100 ? 8.824 -10.612 -9.758 1.00 80.81 100 ASP A CA 1
ATOM 817 C C . ASP A 1 100 ? 8.940 -12.014 -9.140 1.00 80.81 100 ASP A C 1
ATOM 819 O O . ASP A 1 100 ? 9.786 -12.227 -8.268 1.00 80.81 100 ASP A O 1
ATOM 823 N N . PRO A 1 101 ? 8.091 -12.974 -9.551 1.00 79.19 101 PRO A N 1
ATOM 824 C CA . PRO A 1 101 ? 8.064 -14.311 -8.962 1.00 79.19 101 PRO A CA 1
ATOM 825 C C . PRO A 1 101 ? 9.291 -15.160 -9.324 1.00 79.19 101 PRO A C 1
ATOM 827 O O . PRO A 1 101 ? 9.535 -16.174 -8.669 1.00 79.19 101 PRO A O 1
ATOM 830 N N . PHE A 1 102 ? 10.054 -14.772 -10.352 1.00 75.50 102 PHE A N 1
ATOM 831 C CA . PHE A 1 102 ? 11.235 -15.500 -10.827 1.00 75.50 102 PHE A CA 1
ATOM 832 C C . PHE A 1 102 ? 12.550 -14.843 -10.409 1.00 75.50 102 PHE A C 1
ATOM 834 O O . PHE A 1 102 ? 13.616 -15.394 -10.688 1.00 75.50 102 PHE A O 1
ATOM 841 N N . ALA A 1 103 ? 12.494 -13.721 -9.687 1.00 69.19 103 ALA A N 1
ATOM 842 C CA . ALA A 1 103 ? 13.630 -13.165 -8.964 1.00 69.19 103 ALA A CA 1
ATOM 843 C C . ALA A 1 103 ? 13.991 -14.079 -7.773 1.00 69.19 103 ALA A C 1
ATOM 845 O O . ALA A 1 103 ? 13.832 -13.738 -6.602 1.00 69.19 103 ALA A O 1
ATOM 846 N N . THR A 1 104 ? 14.430 -15.305 -8.053 1.00 52.91 104 THR A N 1
ATOM 847 C CA . THR A 1 104 ? 14.889 -16.260 -7.045 1.00 52.91 104 THR A CA 1
ATOM 848 C C . THR A 1 104 ? 16.275 -15.843 -6.555 1.00 52.91 104 THR A C 1
ATOM 850 O O . THR A 1 104 ? 17.288 -16.256 -7.114 1.00 52.91 104 THR A O 1
ATOM 853 N N . GLY A 1 105 ? 16.292 -15.013 -5.507 1.00 48.53 105 GLY A N 1
ATOM 854 C CA . GLY A 1 105 ? 17.482 -14.530 -4.798 1.00 48.53 105 GLY A CA 1
ATOM 855 C C . GLY A 1 105 ? 17.515 -12.996 -4.781 1.00 48.53 105 GLY A C 1
ATOM 856 O O . GLY A 1 105 ? 18.000 -12.401 -5.726 1.00 48.53 105 GLY A O 1
ATOM 857 N N . SER A 1 106 ? 17.003 -12.293 -3.774 1.00 45.72 106 SER A N 1
ATOM 858 C CA . SER A 1 106 ? 16.995 -12.629 -2.357 1.00 45.72 106 SER A CA 1
ATOM 859 C C . SER A 1 106 ? 15.619 -12.397 -1.735 1.00 45.72 106 SER A C 1
ATOM 861 O O . SER A 1 106 ? 15.022 -11.340 -1.902 1.00 45.72 106 SER A O 1
ATOM 863 N N . ALA A 1 107 ? 15.152 -13.337 -0.910 1.00 47.97 107 ALA A N 1
ATOM 864 C CA . ALA A 1 107 ? 14.069 -13.072 0.041 1.00 47.97 107 ALA A CA 1
ATOM 865 C C . ALA A 1 107 ? 14.364 -11.835 0.921 1.00 47.97 107 ALA A C 1
ATOM 867 O O . ALA A 1 107 ? 13.442 -11.229 1.455 1.00 47.97 107 ALA A O 1
ATOM 868 N N . ALA A 1 108 ? 15.630 -11.403 1.007 1.00 47.94 108 ALA A N 1
ATOM 869 C CA . ALA A 1 108 ? 16.004 -10.144 1.630 1.00 47.94 108 ALA A CA 1
ATOM 870 C C . ALA A 1 108 ? 15.404 -8.908 0.946 1.00 47.94 108 ALA A C 1
ATOM 872 O O . ALA A 1 108 ? 15.226 -7.933 1.650 1.00 47.94 108 ALA A O 1
ATOM 873 N N . ASP A 1 109 ? 15.047 -8.910 -0.343 1.00 52.53 109 ASP A N 1
ATOM 874 C CA . ASP A 1 109 ? 14.456 -7.726 -0.996 1.00 52.53 109 ASP A CA 1
ATOM 875 C C . ASP A 1 109 ? 12.952 -7.594 -0.706 1.00 52.53 109 ASP A C 1
ATOM 877 O O . ASP A 1 109 ? 12.432 -6.488 -0.567 1.00 52.53 109 ASP A O 1
ATOM 881 N N . ALA A 1 110 ? 12.259 -8.725 -0.528 1.00 50.66 110 ALA A N 1
ATOM 882 C CA . ALA A 1 110 ? 10.868 -8.751 -0.074 1.00 50.66 110 ALA A CA 1
ATOM 883 C C . ALA A 1 110 ? 10.746 -8.393 1.422 1.00 50.66 110 ALA A C 1
ATOM 885 O O . ALA A 1 110 ? 9.815 -7.693 1.817 1.00 50.66 110 ALA A O 1
ATOM 886 N N . GLU A 1 111 ? 11.707 -8.825 2.245 1.00 47.31 111 GLU A N 1
ATOM 887 C CA . GLU A 1 111 ? 11.786 -8.514 3.683 1.00 47.31 111 GLU A CA 1
ATOM 888 C C . GLU A 1 111 ? 12.410 -7.120 3.944 1.00 47.31 111 GLU A C 1
ATOM 890 O O . GLU A 1 111 ? 12.071 -6.456 4.923 1.00 47.31 111 GLU A O 1
ATOM 895 N N . SER A 1 112 ? 13.272 -6.625 3.043 1.00 51.19 112 SER A N 1
ATOM 896 C CA . SER A 1 112 ? 13.812 -5.250 3.027 1.00 51.19 112 SER A CA 1
ATOM 897 C C . SER A 1 112 ? 12.770 -4.216 2.611 1.00 51.19 112 SER A C 1
ATOM 899 O O .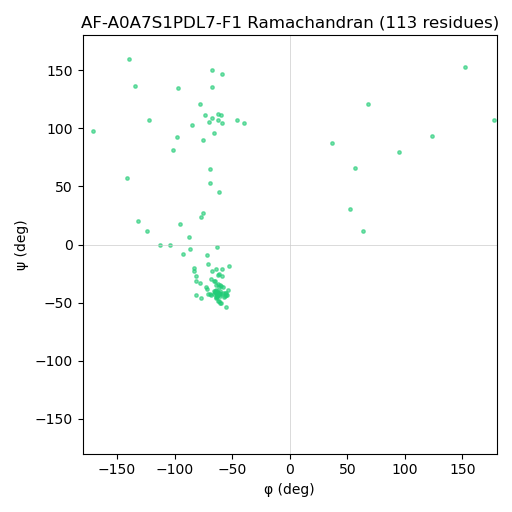 SER A 1 112 ? 13.034 -3.018 2.735 1.00 51.19 112 SER A O 1
ATOM 901 N N . ALA A 1 113 ? 11.596 -4.639 2.136 1.00 55.25 113 ALA A N 1
ATOM 902 C CA . ALA A 1 113 ? 10.534 -3.734 1.715 1.00 55.25 113 ALA A CA 1
ATOM 903 C C . ALA A 1 113 ? 9.976 -2.862 2.857 1.00 55.25 113 ALA A C 1
ATOM 905 O O . ALA A 1 113 ? 9.139 -2.009 2.581 1.00 55.25 113 ALA A O 1
ATOM 906 N N . GLY A 1 114 ? 10.463 -3.027 4.098 1.00 55.12 114 GLY A N 1
ATOM 907 C CA . GLY A 1 114 ? 10.284 -2.052 5.172 1.00 55.12 114 GLY A CA 1
ATOM 908 C C . GLY A 1 114 ? 8.811 -1.757 5.414 1.00 55.12 114 GLY A C 1
ATOM 909 O O . GLY A 1 114 ? 8.346 -0.657 5.127 1.00 55.12 114 GLY A O 1
ATOM 910 N N . TRP A 1 115 ? 8.088 -2.776 5.875 1.00 48.38 115 TRP A N 1
ATOM 911 C CA . TRP A 1 115 ? 6.698 -2.651 6.305 1.00 48.38 115 TRP A CA 1
ATOM 912 C C . TRP A 1 115 ? 6.536 -1.624 7.425 1.00 48.38 115 TRP A C 1
ATOM 914 O O . TRP A 1 115 ? 7.320 -1.677 8.401 1.00 48.38 115 TRP A O 1
#

Radius of gyration: 30.64 Å; Cα contacts (8 Å, |Δi|>4): 27; chains: 1; bounding box: 64×46×98 Å